Protein AF-A0A954X4R4-F1 (afdb_monomer_lite)

Radius of gyration: 16.3 Å; chains: 1; bounding box: 44×30×34 Å

Foldseek 3Di:
DDPVVVLVVLVVLLVVLCVVLVPDPQPLSVLVSVLSNVVSVCVNVVDDDDPVSVVSVVVSVVCVVVVSPCVCVPPDDDPPPDDDDD

pLDDT: mean 90.35, std 9.46, range [60.12, 98.5]

Secondary structure (DSSP, 8-state):
--HHHHHHHHHHHHHHHHHHHTT-S-HHHHHHHHHHHHHHHHHHHTPPPPHHHHHHHHHHHHHHHTT--GGGTT-PPPP-SSPPP-

Sequence (86 aa):
MSELSLRIQRLIVILCTSLYGARQDDEVIQGAADILCQDLTRELTGARPSDRYFRAVTELGQACVEGHFKSIDGVRPDEIMMPYEA

Structure (mmCIF, N/CA/C/O backbone):
data_AF-A0A954X4R4-F1
#
_entry.id   AF-A0A954X4R4-F1
#
loop_
_atom_site.group_PDB
_atom_sit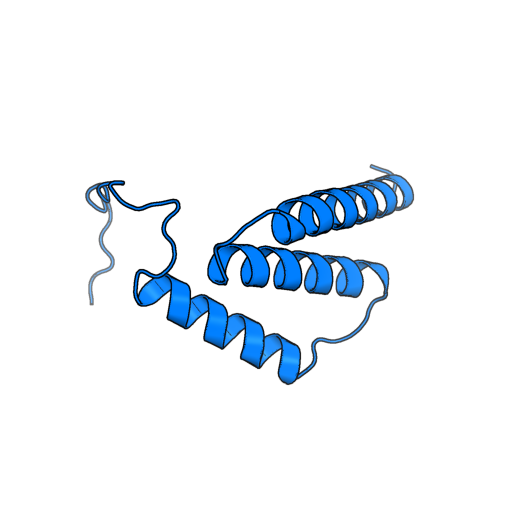e.id
_atom_site.type_symbol
_atom_site.label_atom_id
_atom_site.label_alt_id
_atom_site.label_comp_id
_atom_site.label_asym_id
_atom_site.label_entity_id
_atom_site.label_seq_id
_atom_site.pdbx_PDB_ins_code
_atom_site.Cartn_x
_atom_site.Cartn_y
_atom_site.Cartn_z
_atom_site.occupancy
_atom_site.B_iso_or_equiv
_atom_site.auth_seq_id
_atom_site.auth_comp_id
_atom_site.auth_asym_id
_atom_site.auth_atom_id
_atom_site.pdbx_PDB_model_num
ATOM 1 N N . MET A 1 1 ? 7.687 18.000 -14.613 1.00 61.44 1 MET A N 1
ATOM 2 C CA . MET A 1 1 ? 8.734 17.357 -13.786 1.00 61.44 1 MET A CA 1
ATOM 3 C C . MET A 1 1 ? 9.403 16.273 -14.612 1.00 61.44 1 MET A C 1
ATOM 5 O O . MET A 1 1 ? 8.703 15.627 -15.381 1.00 61.44 1 MET A O 1
ATOM 9 N N . SER A 1 2 ? 10.726 16.109 -14.522 1.00 88.06 2 SER A N 1
ATOM 10 C CA . SER A 1 2 ? 11.429 15.042 -15.245 1.00 88.06 2 SER A CA 1
ATOM 11 C C . SER A 1 2 ? 11.085 13.675 -14.642 1.00 88.06 2 SER A C 1
ATOM 13 O O . SER A 1 2 ? 10.968 13.536 -13.426 1.00 88.06 2 SER A O 1
ATOM 15 N N . GLU A 1 3 ? 10.911 12.668 -15.494 1.00 93.12 3 GLU A N 1
ATOM 16 C CA . GLU A 1 3 ? 10.512 11.302 -15.116 1.00 93.12 3 GLU A CA 1
ATOM 17 C C . GLU A 1 3 ? 11.426 10.697 -14.032 1.00 93.12 3 GLU A C 1
ATOM 19 O O . GLU A 1 3 ? 10.957 10.135 -13.041 1.00 93.12 3 GLU A O 1
ATOM 24 N N . LEU A 1 4 ? 12.729 10.955 -14.153 1.00 94.56 4 LEU A N 1
ATOM 25 C CA . LEU A 1 4 ? 13.762 10.502 -13.224 1.00 94.56 4 LEU A CA 1
ATOM 26 C C . LEU A 1 4 ? 13.569 11.086 -11.813 1.00 94.56 4 LEU A C 1
ATOM 28 O O . LEU A 1 4 ? 13.717 10.379 -10.817 1.00 94.56 4 LEU A O 1
ATOM 32 N N . SER A 1 5 ? 13.167 12.358 -11.713 1.00 96.06 5 SER A N 1
ATOM 33 C CA . SER A 1 5 ? 12.887 12.996 -10.422 1.00 96.06 5 SER A CA 1
ATOM 34 C C . SER A 1 5 ? 11.728 12.306 -9.697 1.00 96.06 5 SER A C 1
ATOM 36 O O . SER A 1 5 ? 11.827 12.040 -8.500 1.00 96.06 5 SER A O 1
ATOM 38 N N . LEU A 1 6 ? 10.676 11.931 -10.431 1.00 94.56 6 LEU A N 1
ATOM 39 C CA . LEU A 1 6 ? 9.533 11.216 -9.866 1.00 94.56 6 LEU A CA 1
ATOM 40 C C . LEU A 1 6 ? 9.919 9.804 -9.395 1.00 94.56 6 LEU A C 1
ATOM 42 O O . LEU A 1 6 ? 9.478 9.371 -8.332 1.00 94.56 6 LEU A O 1
ATOM 46 N N . ARG A 1 7 ? 10.781 9.092 -10.137 1.00 95.56 7 ARG A N 1
ATOM 47 C CA . ARG A 1 7 ? 11.292 7.778 -9.701 1.00 95.56 7 ARG A CA 1
ATOM 48 C C . ARG A 1 7 ? 12.076 7.858 -8.395 1.00 95.56 7 ARG A C 1
ATOM 50 O O . ARG A 1 7 ? 11.863 7.033 -7.511 1.00 95.56 7 ARG A O 1
ATOM 57 N N . ILE A 1 8 ? 12.952 8.856 -8.260 1.00 96.81 8 ILE A N 1
ATOM 58 C CA . ILE A 1 8 ? 13.727 9.067 -7.028 1.00 96.81 8 ILE A CA 1
ATOM 59 C C . ILE A 1 8 ? 12.790 9.352 -5.851 1.00 96.81 8 ILE A C 1
ATOM 61 O O . ILE A 1 8 ? 12.942 8.747 -4.794 1.00 96.81 8 ILE A O 1
ATOM 65 N N . GLN A 1 9 ? 11.797 10.225 -6.033 1.00 96.44 9 GLN A N 1
ATOM 66 C CA . GLN A 1 9 ? 10.823 10.528 -4.983 1.00 96.44 9 GLN A CA 1
ATOM 67 C C . GLN A 1 9 ? 10.065 9.275 -4.532 1.00 96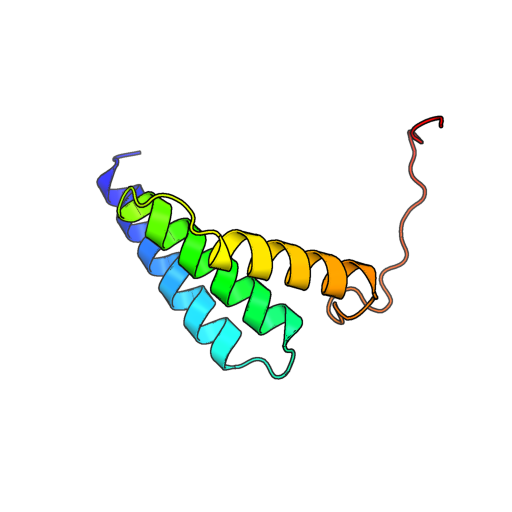.44 9 GLN A C 1
ATOM 69 O O . GLN A 1 9 ? 9.959 9.043 -3.333 1.00 96.44 9 GLN A O 1
ATOM 74 N N . ARG A 1 10 ? 9.617 8.421 -5.462 1.00 97.19 10 ARG A N 1
ATOM 75 C CA . ARG A 1 10 ? 8.969 7.144 -5.115 1.00 97.19 10 ARG A CA 1
ATOM 76 C C . ARG A 1 10 ? 9.869 6.237 -4.279 1.00 97.19 10 ARG A C 1
ATOM 78 O O . ARG A 1 10 ? 9.411 5.690 -3.284 1.00 97.19 10 ARG A O 1
ATOM 85 N N . LEU A 1 11 ? 11.145 6.102 -4.645 1.00 98.12 11 LEU A N 1
ATOM 86 C CA . LEU A 1 11 ? 12.105 5.304 -3.873 1.00 98.12 11 LEU A CA 1
ATOM 87 C C . LEU A 1 11 ? 12.308 5.858 -2.455 1.00 98.12 11 LEU A C 1
ATOM 89 O O . LEU A 1 11 ? 12.383 5.086 -1.501 1.00 98.12 11 LEU A O 1
ATOM 93 N N . ILE A 1 12 ? 12.347 7.185 -2.303 1.00 98.31 12 ILE A N 1
ATOM 94 C CA . ILE A 1 12 ? 12.416 7.837 -0.987 1.00 98.31 12 ILE A CA 1
ATOM 95 C C . ILE A 1 12 ? 11.149 7.545 -0.175 1.00 98.31 12 ILE A C 1
ATOM 97 O O . ILE A 1 12 ? 11.254 7.211 1.003 1.00 98.31 12 ILE A O 1
ATOM 101 N N . VAL A 1 13 ? 9.966 7.622 -0.795 1.00 98.31 13 VAL A N 1
ATOM 102 C CA . VAL A 1 13 ? 8.693 7.291 -0.134 1.00 98.31 13 VAL A CA 1
ATOM 103 C C . VAL A 1 13 ? 8.699 5.840 0.345 1.00 98.31 13 VAL A C 1
ATOM 105 O O . VAL A 1 13 ? 8.417 5.607 1.514 1.00 98.31 13 VAL A O 1
ATOM 108 N N . ILE A 1 14 ? 9.105 4.881 -0.495 1.00 98.50 14 ILE A N 1
ATOM 109 C CA . ILE A 1 14 ? 9.231 3.466 -0.103 1.00 98.50 14 ILE A CA 1
ATOM 110 C C . ILE A 1 14 ? 10.146 3.319 1.119 1.00 98.50 14 ILE A C 1
ATOM 112 O O . ILE A 1 14 ? 9.776 2.673 2.098 1.00 98.50 14 ILE A O 1
ATOM 116 N N . LEU A 1 15 ? 11.329 3.942 1.095 1.00 98.50 15 LEU A N 1
ATOM 117 C CA . LEU A 1 15 ? 12.275 3.864 2.207 1.00 98.50 15 LEU A CA 1
ATOM 118 C C . LEU A 1 15 ? 11.667 4.416 3.503 1.00 98.50 15 LEU A C 1
ATOM 120 O O . LEU A 1 15 ? 11.657 3.722 4.518 1.00 98.50 15 LEU A O 1
ATOM 124 N N . CYS A 1 16 ? 11.130 5.634 3.469 1.00 98.50 16 CYS A N 1
ATOM 125 C CA . CYS A 1 16 ? 10.515 6.261 4.637 1.00 98.50 16 CYS A CA 1
ATOM 126 C C . CYS A 1 16 ? 9.342 5.437 5.182 1.00 98.50 16 CYS A C 1
ATOM 128 O O . CYS A 1 16 ? 9.264 5.220 6.391 1.00 98.50 16 CYS A O 1
ATOM 130 N N . THR A 1 17 ? 8.470 4.938 4.306 1.00 98.38 17 THR A N 1
ATOM 131 C CA . THR A 1 17 ? 7.312 4.122 4.682 1.00 98.38 17 THR A CA 1
ATOM 132 C C . THR A 1 17 ? 7.734 2.789 5.289 1.00 98.38 17 THR A C 1
ATOM 134 O O . THR A 1 17 ? 7.202 2.410 6.329 1.00 98.38 17 THR A O 1
ATOM 137 N N . SER A 1 18 ? 8.726 2.105 4.712 1.00 98.00 18 SER A N 1
ATOM 138 C CA . SER A 1 18 ? 9.232 0.834 5.250 1.00 98.00 18 SER A CA 1
ATOM 139 C C . SER A 1 18 ? 9.830 0.994 6.653 1.00 98.00 18 SER A C 1
ATOM 141 O O . SER A 1 18 ? 9.528 0.21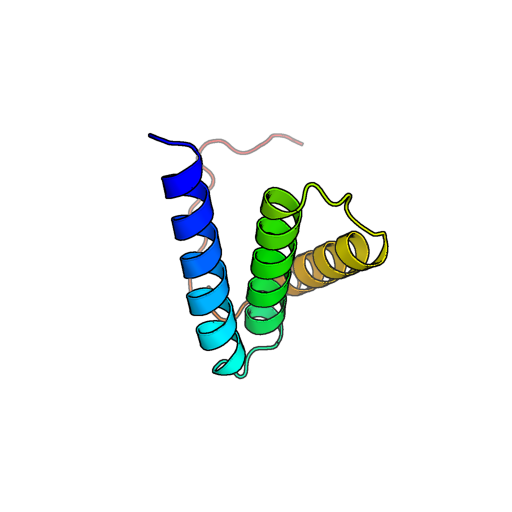1 7.552 1.00 98.00 18 SER A O 1
ATOM 143 N N . LEU A 1 19 ? 10.609 2.059 6.879 1.00 98.31 19 LEU A N 1
ATOM 144 C CA . LEU A 1 19 ? 11.187 2.374 8.188 1.00 98.31 19 LEU A CA 1
ATOM 145 C C . LEU A 1 19 ? 10.127 2.796 9.203 1.00 9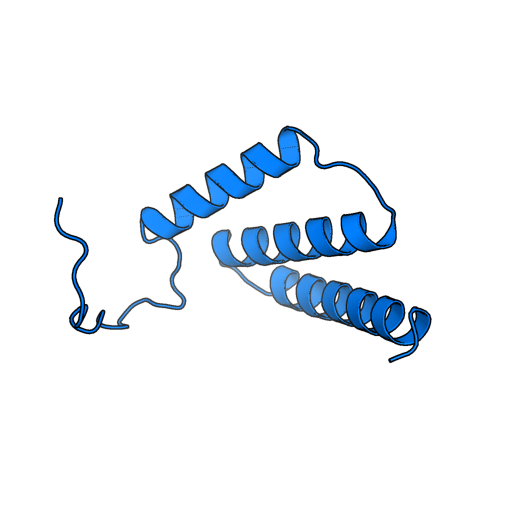8.31 19 LEU A C 1
ATOM 147 O O . LEU A 1 19 ? 10.268 2.503 10.389 1.00 98.31 19 LEU A O 1
ATOM 151 N N . TYR A 1 20 ? 9.092 3.506 8.756 1.00 97.12 20 TYR A N 1
ATOM 152 C CA . TYR A 1 20 ? 7.964 3.867 9.602 1.00 97.12 20 TYR A CA 1
ATOM 153 C C . TYR A 1 20 ? 7.170 2.627 10.015 1.00 97.12 20 TYR A C 1
ATOM 155 O O . TYR A 1 20 ? 6.988 2.421 11.211 1.00 97.12 20 TYR A O 1
ATOM 163 N N . GLY A 1 21 ? 6.764 1.791 9.054 1.00 96.25 21 GLY A N 1
ATOM 164 C CA . GLY A 1 21 ? 6.005 0.563 9.295 1.00 96.25 21 GLY A CA 1
ATOM 165 C C . GLY A 1 21 ? 6.740 -0.401 10.225 1.00 96.25 21 GLY A C 1
ATOM 166 O O . GLY A 1 21 ? 6.153 -0.881 11.185 1.00 96.25 21 GLY A O 1
ATOM 167 N N . ALA A 1 22 ? 8.051 -0.586 10.034 1.00 96.75 22 ALA A N 1
ATOM 168 C CA . ALA A 1 22 ? 8.879 -1.442 10.889 1.00 96.75 22 ALA A CA 1
ATOM 169 C C . ALA A 1 22 ? 8.958 -0.996 12.365 1.00 96.75 22 ALA A C 1
ATOM 171 O O . ALA A 1 22 ? 9.421 -1.764 13.205 1.00 96.75 22 ALA A O 1
ATOM 172 N N . ARG A 1 23 ? 8.558 0.241 12.688 1.00 96.62 23 ARG A N 1
ATOM 173 C CA . ARG A 1 23 ? 8.535 0.779 14.060 1.00 96.62 23 ARG A CA 1
ATOM 174 C C . ARG A 1 23 ? 7.156 0.728 14.715 1.00 96.62 23 ARG A C 1
ATOM 176 O O . ARG A 1 23 ? 7.037 1.170 15.852 1.00 96.62 23 ARG A O 1
ATOM 183 N N . GLN A 1 24 ? 6.125 0.288 14.000 1.00 94.00 24 GLN A N 1
ATOM 184 C CA . GLN A 1 24 ? 4.765 0.236 14.531 1.00 94.00 24 GLN A CA 1
ATOM 185 C C . GLN A 1 24 ? 4.496 -1.113 15.181 1.00 94.00 24 GLN A C 1
ATOM 187 O O . GLN A 1 24 ? 4.963 -2.129 14.681 1.00 94.00 24 GLN A O 1
ATOM 192 N N . ASP A 1 25 ? 3.683 -1.119 16.233 1.00 91.25 25 ASP A N 1
ATOM 193 C CA . ASP A 1 25 ? 3.172 -2.347 16.860 1.00 91.25 25 ASP A CA 1
ATOM 194 C C . ASP A 1 25 ? 1.787 -2.746 16.317 1.00 91.25 25 ASP A C 1
ATOM 196 O O . ASP A 1 25 ? 1.259 -3.806 16.640 1.00 91.25 25 ASP A O 1
ATOM 200 N N . ASP A 1 26 ? 1.172 -1.878 15.510 1.00 90.69 26 ASP A N 1
ATOM 201 C CA . ASP A 1 26 ? -0.144 -2.100 14.918 1.00 90.69 26 ASP A CA 1
ATOM 202 C C . ASP A 1 26 ? -0.015 -2.808 13.560 1.00 90.69 26 ASP A C 1
ATOM 204 O O . ASP A 1 26 ? 0.522 -2.249 12.597 1.00 90.69 26 ASP A O 1
ATOM 208 N N . GLU A 1 27 ? -0.528 -4.037 13.486 1.00 91.19 27 GLU A N 1
ATOM 209 C CA . GLU A 1 27 ? -0.498 -4.880 12.286 1.00 91.19 27 GLU A CA 1
ATOM 210 C C . GLU A 1 27 ? -1.223 -4.239 11.090 1.00 91.19 27 GLU A C 1
ATOM 212 O O . GLU A 1 27 ? -0.802 -4.429 9.947 1.00 91.19 27 GLU A O 1
ATOM 217 N N . VAL A 1 28 ? -2.255 -3.417 11.320 1.00 92.81 28 VAL A N 1
ATOM 218 C CA . VAL A 1 28 ? -2.965 -2.698 10.249 1.00 92.81 28 VAL A CA 1
ATOM 219 C C . VAL A 1 28 ? -2.061 -1.628 9.645 1.00 92.81 28 VAL A C 1
ATOM 221 O O . VAL A 1 28 ? -1.990 -1.483 8.424 1.00 92.81 28 VAL A O 1
ATOM 224 N N . ILE A 1 29 ? -1.312 -0.903 10.481 1.00 93.12 29 ILE A N 1
ATOM 225 C CA . ILE A 1 29 ? -0.369 0.116 10.004 1.00 93.12 29 ILE A CA 1
ATOM 226 C C . ILE A 1 29 ? 0.808 -0.532 9.272 1.00 93.12 29 ILE A C 1
ATOM 228 O O . ILE A 1 29 ? 1.228 -0.035 8.224 1.00 93.12 29 ILE A O 1
ATOM 232 N N . GLN A 1 30 ? 1.318 -1.654 9.783 1.00 95.00 30 GLN A N 1
ATOM 233 C CA . GLN A 1 30 ? 2.355 -2.429 9.102 1.00 95.00 30 GLN A CA 1
ATOM 234 C C . GLN A 1 30 ? 1.876 -2.923 7.729 1.00 95.00 30 GLN A C 1
ATOM 236 O O . GLN A 1 30 ? 2.578 -2.736 6.734 1.00 95.00 30 GLN A O 1
ATOM 241 N N . GLY A 1 31 ? 0.666 -3.487 7.654 1.00 95.50 31 GLY A N 1
ATOM 242 C CA . GLY A 1 31 ? 0.066 -3.956 6.405 1.00 95.50 31 GLY A CA 1
ATOM 243 C C . GLY A 1 31 ? -0.162 -2.830 5.393 1.00 95.50 31 GLY A C 1
ATOM 244 O O . GLY A 1 31 ? 0.152 -2.981 4.212 1.00 95.50 31 GLY A O 1
ATOM 245 N N . ALA A 1 32 ? -0.633 -1.666 5.848 1.00 95.56 32 ALA A N 1
ATOM 246 C CA . ALA A 1 32 ? -0.795 -0.486 5.000 1.00 95.56 32 ALA A CA 1
ATOM 247 C C . ALA A 1 32 ? 0.547 0.019 4.445 1.00 95.56 32 ALA A C 1
ATOM 249 O O . ALA A 1 32 ? 0.652 0.347 3.259 1.00 95.56 32 ALA A O 1
ATOM 250 N N . ALA A 1 33 ? 1.587 0.048 5.285 1.00 97.12 33 ALA A N 1
ATOM 251 C CA . ALA A 1 33 ? 2.933 0.426 4.873 1.00 97.12 33 ALA A CA 1
ATOM 252 C C . ALA A 1 33 ? 3.505 -0.543 3.820 1.00 97.12 33 ALA A C 1
ATOM 254 O O . ALA A 1 33 ? 4.071 -0.091 2.820 1.00 97.12 33 ALA A O 1
ATOM 255 N N . ASP A 1 34 ? 3.325 -1.853 4.011 1.00 97.31 34 ASP A N 1
ATOM 256 C CA . ASP A 1 34 ? 3.757 -2.889 3.067 1.00 97.31 34 ASP A CA 1
ATOM 257 C C . ASP A 1 34 ? 3.040 -2.760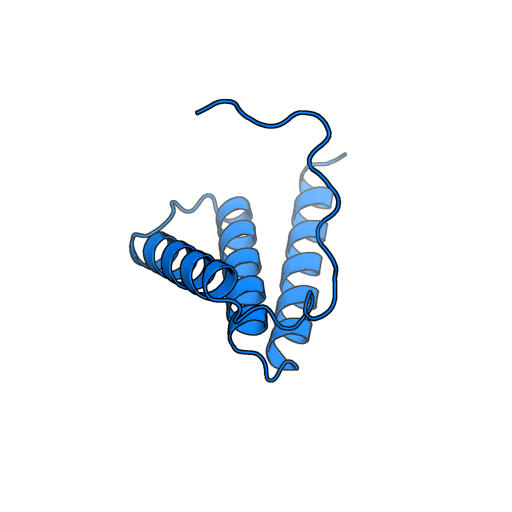 1.713 1.00 97.31 34 ASP A C 1
ATOM 259 O O . ASP A 1 34 ? 3.693 -2.677 0.670 1.00 97.31 34 ASP A O 1
ATOM 263 N N . ILE A 1 35 ? 1.710 -2.626 1.713 1.00 97.50 35 ILE A N 1
ATOM 264 C CA . ILE A 1 35 ? 0.919 -2.459 0.483 1.00 97.50 35 ILE A CA 1
ATOM 265 C C . ILE A 1 35 ? 1.362 -1.227 -0.312 1.00 97.50 35 ILE A C 1
ATOM 267 O O . ILE A 1 35 ? 1.540 -1.328 -1.529 1.00 97.50 35 ILE A O 1
ATOM 271 N N . LEU A 1 36 ? 1.605 -0.089 0.349 1.00 97.69 36 LEU A N 1
ATOM 272 C CA . LEU A 1 36 ? 2.107 1.113 -0.322 1.00 97.69 36 LEU A CA 1
ATOM 273 C C . LEU A 1 36 ? 3.493 0.880 -0.943 1.00 97.69 36 LEU A C 1
ATOM 275 O O . LEU A 1 36 ? 3.746 1.285 -2.080 1.00 97.69 36 LEU A O 1
ATOM 279 N N . CYS A 1 37 ? 4.393 0.204 -0.224 1.00 98.06 37 CYS A N 1
ATOM 280 C CA . CYS A 1 37 ? 5.719 -0.124 -0.743 1.00 98.06 37 CYS A CA 1
ATOM 281 C C . CYS A 1 37 ? 5.639 -1.058 -1.959 1.00 98.06 37 CYS A C 1
ATOM 283 O O . CYS A 1 37 ? 6.355 -0.847 -2.942 1.00 98.06 37 CYS A O 1
ATOM 285 N N . GLN A 1 38 ? 4.760 -2.062 -1.922 1.00 97.06 38 GLN A N 1
ATOM 286 C CA . GLN A 1 38 ? 4.536 -2.978 -3.040 1.00 97.06 38 GLN A CA 1
ATOM 287 C C . GLN A 1 38 ? 3.975 -2.255 -4.267 1.00 97.06 38 GLN A C 1
ATOM 289 O O . GLN A 1 38 ? 4.445 -2.499 -5.380 1.00 97.06 38 GLN A O 1
ATOM 294 N N . ASP A 1 39 ? 3.013 -1.351 -4.080 1.00 96.81 39 ASP A N 1
ATOM 295 C CA . ASP A 1 39 ? 2.378 -0.632 -5.185 1.00 96.81 39 ASP A CA 1
ATOM 296 C C . ASP A 1 39 ? 3.368 0.313 -5.884 1.00 96.81 39 ASP A C 1
ATOM 298 O O . ASP A 1 39 ? 3.580 0.222 -7.095 1.00 96.81 39 ASP A O 1
ATOM 302 N N . LEU A 1 40 ? 4.116 1.110 -5.113 1.00 97.12 40 LEU A N 1
ATOM 303 C CA . LEU A 1 40 ? 5.161 1.983 -5.656 1.00 97.12 40 LEU A CA 1
ATOM 304 C C . LEU A 1 40 ? 6.297 1.196 -6.326 1.00 97.12 40 LEU A C 1
ATOM 306 O O . LEU A 1 40 ? 6.819 1.609 -7.364 1.00 97.12 40 LEU A O 1
ATOM 310 N N . THR A 1 41 ? 6.675 0.040 -5.773 1.00 97.12 41 THR A N 1
ATOM 311 C CA . THR A 1 41 ? 7.672 -0.849 -6.394 1.00 97.12 41 THR A CA 1
ATOM 312 C C . THR A 1 41 ? 7.173 -1.379 -7.737 1.00 97.12 41 THR A C 1
ATOM 314 O O . THR A 1 41 ? 7.934 -1.446 -8.708 1.00 97.12 41 THR A O 1
ATOM 317 N N . ARG A 1 42 ? 5.887 -1.725 -7.834 1.00 95.62 42 ARG A N 1
ATOM 318 C CA . ARG A 1 42 ? 5.269 -2.167 -9.087 1.00 95.62 42 ARG A CA 1
ATOM 319 C C . ARG A 1 42 ? 5.220 -1.059 -10.127 1.00 95.62 42 ARG A C 1
ATOM 321 O O . ARG A 1 42 ? 5.553 -1.325 -11.277 1.00 95.62 42 ARG A O 1
ATOM 328 N N . GLU A 1 43 ? 4.893 0.171 -9.740 1.00 93.50 43 GLU A N 1
ATOM 329 C CA . GLU A 1 43 ? 4.953 1.322 -10.650 1.00 93.50 43 GLU A CA 1
ATOM 330 C C . GLU A 1 43 ? 6.366 1.547 -11.207 1.00 93.50 43 GLU A C 1
ATOM 332 O O . GLU A 1 43 ? 6.532 1.827 -12.393 1.00 93.50 43 GLU A O 1
ATOM 337 N N . LEU A 1 44 ? 7.396 1.397 -10.367 1.00 96.12 44 LEU A N 1
ATOM 338 C CA . LEU A 1 44 ? 8.794 1.574 -10.770 1.00 96.12 44 LEU A CA 1
ATOM 339 C C . LEU A 1 44 ? 9.303 0.459 -11.694 1.00 96.12 44 LEU A C 1
ATOM 341 O O . LEU A 1 44 ? 10.107 0.720 -12.589 1.00 96.12 44 LEU A O 1
ATOM 345 N N . THR A 1 45 ? 8.861 -0.777 -11.464 1.00 95.94 45 THR A N 1
ATOM 346 C CA . THR A 1 45 ? 9.307 -1.968 -12.211 1.00 95.94 45 THR A CA 1
ATOM 347 C C . THR A 1 45 ? 8.429 -2.296 -13.418 1.00 95.94 45 THR A C 1
ATOM 349 O O . THR A 1 45 ? 8.842 -3.069 -14.280 1.00 95.94 45 THR A O 1
ATOM 352 N N . GLY A 1 46 ? 7.219 -1.736 -13.493 1.00 95.12 46 GLY A N 1
ATOM 353 C CA . GLY A 1 46 ? 6.203 -2.111 -14.478 1.00 95.12 46 GLY A CA 1
ATOM 354 C C . GLY A 1 46 ? 5.571 -3.485 -14.217 1.00 95.12 46 GLY A C 1
ATOM 355 O O . GLY A 1 46 ? 4.940 -4.052 -15.110 1.00 95.12 46 GLY A O 1
ATOM 356 N N . ALA A 1 47 ? 5.749 -4.049 -13.019 1.00 95.19 47 ALA A N 1
ATOM 357 C CA . ALA A 1 47 ? 5.238 -5.370 -12.681 1.00 95.19 47 ALA A CA 1
ATOM 358 C C . ALA A 1 47 ? 3.711 -5.371 -12.484 1.00 95.19 47 ALA A C 1
ATOM 360 O O . ALA A 1 47 ? 3.116 -4.477 -11.869 1.00 95.19 47 ALA A O 1
ATOM 361 N N . ARG A 1 48 ? 3.062 -6.432 -12.976 1.00 94.81 48 ARG A N 1
ATOM 362 C CA . ARG A 1 48 ? 1.623 -6.648 -12.781 1.00 94.81 48 ARG A CA 1
ATOM 363 C C . ARG A 1 48 ? 1.314 -7.024 -11.322 1.00 94.81 48 ARG A C 1
ATOM 365 O O . ARG A 1 48 ? 2.159 -7.643 -10.675 1.00 94.81 48 ARG A O 1
ATOM 372 N N . PRO A 1 49 ? 0.122 -6.670 -10.804 1.00 93.88 49 PRO A N 1
ATOM 373 C CA . PRO A 1 49 ? -0.324 -7.159 -9.504 1.00 93.88 49 PRO A CA 1
ATOM 374 C C . PRO A 1 49 ? -0.387 -8.684 -9.493 1.00 93.88 49 PRO A C 1
ATOM 376 O O . PRO A 1 49 ? -0.710 -9.298 -10.509 1.00 93.88 49 PRO A O 1
ATOM 379 N N . SER A 1 50 ? -0.120 -9.275 -8.333 1.00 93.75 50 SER A N 1
ATOM 380 C CA . SER A 1 50 ? -0.343 -10.700 -8.096 1.00 93.75 50 SER A CA 1
ATOM 381 C C . SER A 1 50 ? -1.646 -10.926 -7.333 1.00 93.75 50 SER A C 1
ATOM 383 O O . SER A 1 50 ? -2.122 -10.038 -6.625 1.00 93.75 50 SER A O 1
ATOM 385 N N . ASP A 1 51 ? -2.177 -12.143 -7.393 1.00 96.50 51 ASP A N 1
ATOM 386 C CA . ASP A 1 51 ? -3.346 -12.533 -6.594 1.00 96.50 51 ASP A CA 1
ATOM 387 C C . ASP A 1 51 ? -3.082 -12.376 -5.091 1.00 96.50 51 ASP A C 1
ATOM 389 O O . ASP A 1 51 ? -3.951 -11.936 -4.340 1.00 96.50 51 ASP A O 1
ATOM 393 N N . ARG A 1 52 ? -1.847 -12.657 -4.649 1.00 94.12 52 ARG A N 1
ATOM 394 C CA . ARG A 1 52 ? -1.419 -12.442 -3.260 1.00 94.12 52 ARG A CA 1
ATOM 395 C C . ARG A 1 52 ? -1.534 -10.974 -2.853 1.00 94.12 52 ARG A C 1
ATOM 397 O O . ARG A 1 52 ? -1.977 -10.703 -1.742 1.00 94.12 52 ARG A O 1
ATOM 404 N N . TYR A 1 53 ? -1.150 -10.050 -3.735 1.00 95.19 53 TYR A N 1
ATOM 405 C CA . TYR A 1 53 ? -1.290 -8.615 -3.484 1.00 95.19 53 TYR A CA 1
ATOM 406 C C . TYR A 1 53 ? -2.763 -8.239 -3.297 1.00 95.19 53 TYR A C 1
ATOM 408 O O . TYR A 1 53 ? -3.110 -7.624 -2.295 1.00 95.19 53 TYR A O 1
ATOM 416 N N . PHE A 1 54 ? -3.649 -8.665 -4.203 1.00 96.81 54 PHE A N 1
ATOM 417 C CA . PHE A 1 54 ? -5.076 -8.347 -4.082 1.00 96.81 54 PHE A CA 1
ATOM 418 C C . PHE A 1 54 ? -5.715 -8.945 -2.832 1.00 96.81 54 PHE A C 1
ATOM 420 O O . PHE A 1 54 ? -6.534 -8.291 -2.186 1.00 96.81 54 PHE A O 1
ATOM 427 N N . ARG A 1 55 ? -5.308 -10.158 -2.457 1.00 96.50 55 ARG A N 1
ATOM 428 C CA . ARG A 1 55 ? -5.737 -10.778 -1.208 1.00 96.50 55 ARG A CA 1
ATOM 429 C C . ARG A 1 55 ? -5.312 -9.949 0.005 1.00 96.50 55 ARG A C 1
ATOM 431 O O . ARG A 1 55 ? -6.168 -9.622 0.815 1.00 96.50 55 ARG A O 1
ATOM 438 N N . ALA A 1 56 ? -4.042 -9.551 0.081 1.00 95.50 56 ALA A N 1
ATOM 439 C CA . ALA A 1 56 ? -3.529 -8.732 1.179 1.00 95.50 56 ALA A CA 1
ATOM 440 C C . ALA A 1 56 ? -4.248 -7.375 1.278 1.00 95.50 56 ALA A C 1
ATOM 442 O O . ALA A 1 56 ? -4.624 -6.955 2.367 1.00 95.50 56 ALA A O 1
ATOM 443 N N . VAL A 1 57 ? -4.500 -6.711 0.142 1.00 96.06 57 VAL A N 1
ATOM 444 C CA . VAL A 1 57 ? -5.266 -5.452 0.098 1.00 96.06 57 VAL A CA 1
ATOM 445 C C . VAL A 1 57 ? -6.692 -5.646 0.610 1.00 96.06 57 VAL A C 1
ATOM 447 O O . VAL A 1 57 ? -7.199 -4.812 1.356 1.00 96.06 57 VAL A O 1
ATOM 450 N N . THR A 1 58 ? -7.333 -6.752 0.232 1.00 96.50 58 THR A N 1
ATOM 451 C CA . THR A 1 58 ? -8.702 -7.068 0.660 1.00 96.50 58 THR A CA 1
ATOM 452 C C . THR A 1 58 ? -8.763 -7.362 2.159 1.00 96.50 58 THR A C 1
ATOM 454 O O . THR A 1 58 ? -9.619 -6.817 2.849 1.00 96.50 58 THR A O 1
ATOM 457 N N . GLU A 1 59 ? -7.831 -8.169 2.673 1.00 95.12 59 GLU A N 1
ATOM 458 C CA . GLU A 1 59 ? -7.718 -8.493 4.101 1.00 95.12 59 GLU A CA 1
ATOM 459 C C . GLU A 1 59 ? -7.430 -7.233 4.937 1.00 95.12 59 GLU A C 1
ATOM 461 O O . GLU A 1 59 ? -8.072 -7.020 5.965 1.00 95.12 59 GLU A O 1
ATOM 466 N N . LEU A 1 60 ? -6.551 -6.339 4.462 1.00 94.44 60 LEU A N 1
ATOM 467 C CA . LEU A 1 60 ? -6.315 -5.044 5.108 1.00 94.44 60 LEU A CA 1
ATOM 468 C C . LEU A 1 60 ? -7.583 -4.178 5.119 1.00 94.44 60 LEU A C 1
ATOM 470 O O . LEU A 1 60 ? -7.923 -3.592 6.144 1.00 94.44 60 LEU A O 1
ATOM 474 N N . GLY A 1 61 ? -8.286 -4.090 3.986 1.00 92.69 61 GLY A N 1
ATOM 475 C CA . GLY A 1 61 ? -9.531 -3.330 3.881 1.00 92.69 61 GLY A CA 1
ATOM 476 C C . GLY A 1 61 ? -10.596 -3.833 4.855 1.00 92.69 61 GLY A C 1
ATOM 477 O O . GLY A 1 61 ? -11.244 -3.028 5.524 1.00 92.69 61 GLY A O 1
ATOM 478 N N . GLN A 1 62 ? -10.724 -5.154 4.991 1.00 93.69 62 GLN A N 1
ATOM 479 C CA . GLN A 1 62 ? -11.597 -5.774 5.982 1.00 93.69 62 GLN A CA 1
ATOM 480 C C . GLN A 1 62 ? -11.184 -5.393 7.412 1.00 93.69 62 GLN A C 1
ATOM 482 O O . GLN A 1 62 ? -12.031 -4.934 8.176 1.00 93.69 62 GLN A O 1
ATOM 487 N N . ALA A 1 63 ? -9.893 -5.479 7.750 1.00 90.44 63 ALA A N 1
ATOM 488 C CA . ALA A 1 63 ? -9.400 -5.103 9.076 1.00 90.44 63 ALA A CA 1
ATOM 489 C C . ALA A 1 63 ? -9.691 -3.627 9.416 1.00 90.44 63 ALA A C 1
ATOM 491 O O . ALA A 1 63 ? -10.089 -3.303 10.537 1.00 90.44 63 ALA A O 1
ATOM 492 N N . CYS A 1 64 ? -9.559 -2.723 8.441 1.00 86.75 64 CYS A N 1
ATOM 493 C CA . CYS A 1 64 ? -9.919 -1.315 8.612 1.00 86.75 64 CYS A CA 1
ATOM 494 C C . CYS A 1 64 ? -11.412 -1.128 8.931 1.00 86.75 64 CYS A C 1
ATOM 496 O O . CYS A 1 64 ? -11.749 -0.335 9.808 1.00 86.75 64 CYS A O 1
ATOM 498 N N . VAL A 1 65 ? -12.300 -1.857 8.244 1.00 86.81 65 VAL A N 1
ATOM 499 C CA . VAL A 1 65 ? -13.760 -1.785 8.454 1.00 86.81 65 VAL A CA 1
ATOM 500 C C . VAL A 1 65 ? -14.173 -2.375 9.802 1.00 86.81 65 VAL A C 1
ATOM 502 O O . VAL A 1 65 ? -15.050 -1.828 10.464 1.00 86.81 65 VAL A O 1
ATOM 505 N N . GLU A 1 66 ? -13.522 -3.450 10.242 1.00 86.12 66 GLU A N 1
ATOM 506 C CA . GLU A 1 66 ? -13.784 -4.107 11.531 1.00 86.12 66 GLU A CA 1
ATOM 507 C C . GLU A 1 66 ? -13.309 -3.282 12.748 1.00 86.12 66 GLU A C 1
ATOM 509 O O . GLU A 1 66 ? -13.495 -3.692 13.892 1.00 86.12 66 GLU A O 1
ATOM 514 N N . GLY A 1 67 ? -12.748 -2.087 12.524 1.00 68.94 67 GLY A N 1
ATOM 515 C CA . GLY A 1 67 ? -12.333 -1.172 13.587 1.00 68.94 67 GLY A CA 1
ATOM 516 C C . GLY A 1 67 ? -10.920 -1.431 14.107 1.00 68.94 67 GLY A C 1
ATOM 517 O O . GLY A 1 67 ? -10.553 -0.920 15.163 1.00 68.94 67 GLY A O 1
ATOM 518 N N . HIS A 1 68 ? -10.097 -2.185 13.372 1.00 66.31 68 HIS A N 1
ATOM 519 C CA . HIS A 1 68 ? -8.701 -2.412 13.751 1.00 66.31 68 HIS A CA 1
ATOM 520 C C . HIS A 1 68 ? -7.783 -1.220 13.436 1.00 66.31 68 HIS A C 1
ATOM 522 O O . HIS A 1 68 ? -6.626 -1.223 13.845 1.00 66.31 68 HIS A O 1
ATOM 528 N N . PHE A 1 69 ? -8.275 -0.172 12.764 1.00 77.12 69 PHE A N 1
ATOM 529 C CA . PHE A 1 69 ? -7.495 1.041 12.513 1.00 77.12 69 PHE A CA 1
ATOM 530 C C . PHE A 1 69 ? -7.546 2.003 13.708 1.00 77.12 69 PHE A C 1
ATOM 532 O O . PHE A 1 69 ? -8.342 2.941 13.756 1.00 77.12 69 PHE A O 1
ATOM 539 N N . LYS A 1 70 ? -6.658 1.793 14.683 1.00 76.00 70 LYS A N 1
ATOM 540 C CA . LYS A 1 70 ? -6.622 2.572 15.934 1.00 76.00 70 LYS A CA 1
ATOM 541 C C . LYS A 1 70 ? -6.308 4.057 15.741 1.00 76.00 70 LYS A C 1
ATOM 543 O O . LYS A 1 70 ? -6.611 4.864 16.611 1.00 76.00 70 LYS A O 1
ATOM 548 N N . SER A 1 71 ? -5.703 4.445 14.617 1.00 74.19 71 SER A N 1
ATOM 549 C CA . SER A 1 71 ? -5.306 5.838 14.366 1.00 74.19 71 SER A CA 1
ATOM 550 C C . SER A 1 71 ? -6.479 6.812 14.207 1.00 74.19 71 SER A C 1
ATOM 552 O O . SER A 1 71 ? -6.260 8.016 14.310 1.00 74.19 71 SER A O 1
ATOM 554 N N . ILE A 1 72 ? -7.700 6.319 13.967 1.00 75.69 72 ILE A N 1
ATOM 555 C CA . ILE A 1 72 ? -8.929 7.137 13.932 1.00 75.69 72 ILE A CA 1
ATOM 556 C C . ILE A 1 72 ? -9.841 6.872 15.131 1.00 75.69 72 ILE A C 1
ATOM 558 O O . ILE A 1 72 ? -10.974 7.353 15.152 1.00 75.69 72 ILE A O 1
ATOM 562 N N . ASP A 1 73 ? -9.370 6.118 16.127 1.00 74.00 73 ASP A N 1
ATOM 563 C CA . ASP A 1 73 ? -10.145 5.887 17.339 1.00 74.00 73 ASP A CA 1
ATOM 564 C C . ASP A 1 73 ? -10.431 7.226 18.040 1.00 74.00 73 ASP A C 1
ATOM 566 O O . ASP A 1 73 ? -9.552 8.073 18.216 1.00 74.00 73 ASP A O 1
ATOM 570 N N . GLY A 1 74 ? -11.700 7.456 18.375 1.00 73.00 74 GLY A N 1
ATOM 571 C CA . GLY A 1 74 ? -12.184 8.727 18.919 1.00 73.00 74 GLY A CA 1
ATOM 572 C C . GLY A 1 74 ? -12.456 9.844 17.897 1.00 73.00 74 GLY A C 1
ATOM 573 O O . GLY A 1 74 ? -12.992 10.885 18.292 1.00 73.00 74 GLY A O 1
ATOM 574 N N . VAL A 1 75 ? -12.172 9.652 16.602 1.00 79.12 75 VAL A N 1
ATOM 575 C CA . VAL A 1 75 ? -12.622 10.579 15.551 1.00 79.12 75 VAL A CA 1
ATOM 576 C C . VAL A 1 75 ? -14.116 10.364 15.330 1.00 79.12 75 VAL A C 1
ATOM 578 O O . VAL A 1 75 ? -14.555 9.290 14.921 1.00 79.12 75 VAL A O 1
ATOM 581 N N . ARG A 1 76 ? -14.922 11.387 15.622 1.00 73.06 76 ARG A N 1
ATOM 582 C CA . ARG A 1 76 ? -16.363 11.333 15.365 1.00 73.06 76 ARG A CA 1
ATOM 583 C C . ARG A 1 76 ? -16.597 11.562 13.874 1.00 73.06 76 ARG A C 1
ATOM 585 O O . ARG A 1 76 ? -16.122 12.577 13.370 1.00 73.06 76 ARG A O 1
ATOM 592 N N . PRO A 1 77 ? -17.296 10.656 13.172 1.00 73.94 77 PRO A N 1
ATOM 593 C CA . PRO A 1 77 ? -17.683 10.919 11.799 1.00 73.94 77 PRO A CA 1
ATOM 594 C C . PRO A 1 77 ? -18.615 12.131 11.781 1.00 73.94 77 PRO A C 1
ATOM 596 O O . PRO A 1 77 ? -19.590 12.180 12.536 1.00 73.94 77 PRO A O 1
ATOM 599 N N . ASP A 1 78 ? -18.292 13.106 10.939 1.00 79.50 78 ASP A N 1
ATOM 600 C CA . ASP A 1 78 ? -19.200 14.208 10.655 1.00 79.50 78 ASP A CA 1
ATOM 601 C C . ASP A 1 78 ? -20.420 13.694 9.883 1.00 79.50 78 ASP A C 1
ATOM 603 O O . ASP A 1 78 ? -20.377 12.667 9.196 1.00 79.50 78 ASP A O 1
ATOM 607 N N . GLU A 1 79 ? -21.527 14.423 10.000 1.00 82.81 79 GLU A N 1
ATOM 608 C CA . GLU A 1 79 ? -22.727 14.143 9.224 1.00 82.81 79 GLU A CA 1
ATOM 609 C C . GLU A 1 79 ? -22.419 14.250 7.723 1.00 82.81 79 GLU A C 1
ATOM 611 O O . GLU A 1 79 ? -21.847 15.234 7.244 1.00 82.81 79 GLU A O 1
ATOM 616 N N . ILE A 1 80 ? -22.798 13.223 6.959 1.00 81.50 80 ILE A N 1
ATOM 617 C CA . ILE A 1 80 ? -22.643 13.235 5.505 1.00 81.50 80 ILE A CA 1
ATOM 618 C C . ILE A 1 80 ? -23.661 14.229 4.933 1.00 81.50 80 ILE A C 1
ATOM 620 O O . ILE A 1 80 ? -24.838 13.914 4.802 1.00 81.50 80 ILE A O 1
ATOM 624 N N . MET A 1 81 ? -23.194 15.422 4.553 1.00 86.25 81 MET A N 1
ATOM 625 C CA . MET A 1 81 ? -24.034 16.524 4.046 1.00 86.25 81 MET A CA 1
ATOM 626 C C . MET A 1 81 ? -24.788 16.205 2.742 1.00 86.25 81 MET A C 1
ATOM 628 O O . MET A 1 81 ? -25.754 16.884 2.402 1.00 86.25 81 MET A O 1
ATOM 632 N N . MET A 1 82 ? -24.334 15.202 1.988 1.00 84.69 82 MET A N 1
ATOM 633 C CA . MET A 1 82 ? -24.995 14.688 0.785 1.00 84.69 82 MET A CA 1
ATOM 634 C C . MET A 1 82 ? -25.060 13.162 0.881 1.00 84.69 82 MET A C 1
ATOM 636 O O . MET A 1 82 ? -24.169 12.482 0.364 1.00 84.69 82 MET A O 1
ATOM 640 N N . PRO A 1 83 ? -26.041 12.615 1.617 1.00 80.69 83 PRO A N 1
ATOM 641 C CA . PRO A 1 83 ? -26.149 11.178 1.791 1.00 80.69 83 PRO A CA 1
ATOM 642 C C . PRO A 1 83 ? -26.446 10.513 0.445 1.00 80.69 83 PRO A C 1
ATOM 644 O O . PRO A 1 83 ? -27.217 11.028 -0.364 1.00 80.69 83 PRO A O 1
ATOM 647 N N . TYR A 1 84 ? -25.834 9.355 0.208 1.00 81.06 84 TYR A N 1
ATOM 648 C CA . TYR A 1 84 ? -26.239 8.494 -0.896 1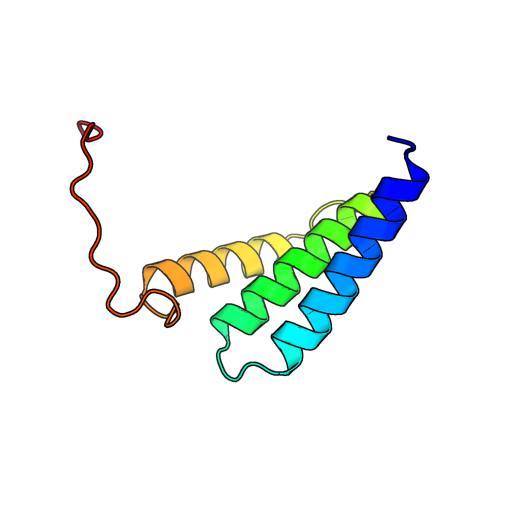.00 81.06 84 TYR A CA 1
ATOM 649 C C . TYR A 1 84 ? -27.585 7.865 -0.519 1.00 81.06 84 TYR A C 1
ATOM 651 O O . TYR A 1 84 ? -27.671 7.162 0.488 1.00 81.06 84 TYR A O 1
ATOM 659 N N . GLU A 1 85 ? -28.640 8.155 -1.283 1.00 74.19 85 GLU A N 1
ATOM 660 C CA . GLU A 1 85 ? -29.903 7.418 -1.170 1.00 74.19 85 GLU A CA 1
ATOM 661 C C . GLU A 1 85 ? -29.680 5.959 -1.606 1.00 74.19 85 GLU A C 1
ATOM 663 O O . GLU A 1 85 ? -28.888 5.694 -2.516 1.00 74.19 85 GLU A O 1
ATOM 668 N N . ALA A 1 86 ? -30.330 5.027 -0.903 1.00 60.12 86 ALA A N 1
ATOM 669 C CA . ALA A 1 86 ? -30.237 3.586 -1.144 1.00 60.12 86 ALA A CA 1
ATOM 670 C C . ALA A 1 86 ? -31.063 3.136 -2.356 1.00 60.12 86 ALA A C 1
ATOM 672 O O . ALA A 1 86 ? -32.171 3.686 -2.551 1.00 60.12 86 ALA A O 1
#